Protein AF-A0A4Y2WJ92-F1 (afdb_monomer)

Foldseek 3Di:
DPPDPPPDDPVLLQQLCVVLVHDDDPDDDPVNSVVRCCPRPCCVVPVVVSVVSSVVSVVVVVVVVVVVVVVVVVVVVVVVVVVVVVVVVVVVVVVVD

Structure (mmCIF, N/CA/C/O backbone):
data_AF-A0A4Y2WJ92-F1
#
_entry.id   AF-A0A4Y2WJ92-F1
#
loop_
_atom_site.group_PDB
_atom_site.id
_atom_site.type_symbol
_atom_site.label_atom_id
_atom_site.label_alt_id
_atom_site.label_comp_id
_atom_site.label_asym_id
_atom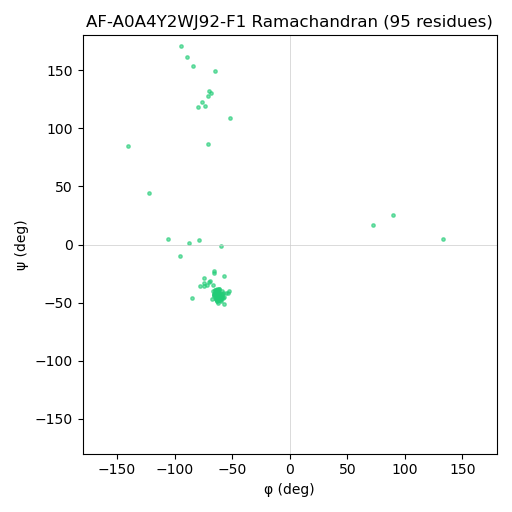_site.label_entity_id
_atom_site.label_seq_id
_atom_site.pdbx_PDB_ins_code
_atom_site.Cartn_x
_atom_site.Cartn_y
_atom_site.Cartn_z
_atom_site.occupancy
_atom_site.B_iso_or_equiv
_atom_site.auth_seq_id
_atom_site.auth_comp_id
_atom_site.auth_asym_id
_atom_site.auth_atom_id
_atom_site.pdbx_PDB_model_num
ATOM 1 N N . MET A 1 1 ? -15.773 -11.338 5.668 1.00 50.72 1 MET A N 1
ATOM 2 C CA . MET A 1 1 ? -14.796 -11.389 6.782 1.00 50.72 1 MET A CA 1
ATOM 3 C C . MET A 1 1 ? -13.385 -11.229 6.231 1.00 50.72 1 MET A C 1
ATOM 5 O O . MET A 1 1 ? -13.014 -11.944 5.312 1.00 50.72 1 MET A O 1
ATOM 9 N N . PHE A 1 2 ? -12.612 -10.298 6.793 1.00 54.31 2 PHE A N 1
ATOM 10 C CA . PHE A 1 2 ? -11.248 -9.867 6.415 1.00 54.31 2 PHE A CA 1
ATOM 11 C C . PHE A 1 2 ? -10.165 -10.968 6.442 1.00 54.31 2 PHE A C 1
ATOM 13 O O . PHE A 1 2 ? -8.997 -10.747 6.112 1.00 54.31 2 PHE A O 1
ATOM 20 N N . GLN A 1 3 ? -10.541 -12.186 6.826 1.00 52.72 3 GLN A N 1
ATOM 21 C CA . GLN A 1 3 ? -9.684 -13.356 6.784 1.00 52.72 3 GLN A CA 1
ATOM 22 C C . GLN A 1 3 ? -9.503 -13.827 5.332 1.00 52.72 3 GLN A C 1
ATOM 24 O O . GLN A 1 3 ? -10.439 -14.250 4.668 1.00 52.72 3 GLN A O 1
ATOM 29 N N . ALA A 1 4 ? -8.249 -13.826 4.879 1.00 45.78 4 ALA A N 1
ATOM 30 C CA . ALA A 1 4 ? -7.742 -14.656 3.781 1.00 45.78 4 ALA A CA 1
ATOM 31 C C . ALA A 1 4 ? -7.793 -14.143 2.329 1.00 45.78 4 ALA A C 1
ATOM 33 O O . ALA A 1 4 ? -7.633 -14.949 1.409 1.00 45.78 4 ALA A O 1
ATOM 34 N N . ALA A 1 5 ? -7.802 -12.832 2.070 1.00 49.69 5 ALA A N 1
ATOM 35 C CA . ALA A 1 5 ? -7.265 -12.368 0.784 1.00 49.69 5 ALA A CA 1
ATOM 36 C C . ALA A 1 5 ? -5.726 -12.529 0.781 1.00 49.69 5 ALA A C 1
ATOM 38 O O . ALA A 1 5 ? -4.951 -11.645 1.154 1.00 49.69 5 ALA A O 1
ATOM 39 N N . LYS A 1 6 ? -5.270 -13.731 0.402 1.00 56.31 6 LYS A N 1
ATOM 40 C CA . LYS A 1 6 ? -3.873 -14.041 0.062 1.00 56.31 6 LYS A CA 1
ATOM 41 C C . LYS A 1 6 ? -3.399 -13.023 -0.988 1.00 56.31 6 LYS A C 1
ATOM 43 O O . LYS A 1 6 ? -3.832 -13.082 -2.134 1.00 56.31 6 LYS A O 1
ATOM 48 N N . GLY A 1 7 ? -2.518 -12.090 -0.610 1.00 67.44 7 GLY A N 1
ATOM 49 C CA . GLY A 1 7 ? -1.895 -11.149 -1.558 1.00 67.44 7 GLY A CA 1
ATOM 50 C C . GLY A 1 7 ? -1.864 -9.668 -1.165 1.00 67.44 7 GLY A C 1
ATOM 51 O O . GLY A 1 7 ? -1.408 -8.853 -1.978 1.00 67.44 7 GLY A O 1
ATOM 52 N N . PHE A 1 8 ? -2.314 -9.302 0.039 1.00 76.19 8 PHE A N 1
ATOM 53 C CA . PHE A 1 8 ? -2.043 -7.969 0.584 1.00 76.19 8 PHE A CA 1
ATOM 54 C C . PHE A 1 8 ? -0.568 -7.836 0.957 1.00 76.19 8 PHE A C 1
ATOM 56 O O . PHE A 1 8 ? -0.023 -8.684 1.670 1.00 76.19 8 PHE A O 1
ATOM 63 N N . ILE A 1 9 ? 0.075 -6.785 0.451 1.00 84.44 9 ILE A N 1
ATOM 64 C CA . ILE A 1 9 ? 1.439 -6.416 0.851 1.00 84.44 9 ILE A CA 1
ATOM 65 C C . ILE A 1 9 ? 1.382 -5.374 1.963 1.00 84.44 9 ILE A C 1
ATOM 67 O O . ILE A 1 9 ? 0.319 -4.839 2.277 1.00 84.44 9 ILE A O 1
ATOM 71 N N . LYS A 1 10 ? 2.538 -5.084 2.559 1.00 86.38 10 LYS A N 1
ATOM 72 C CA . LYS A 1 10 ? 2.659 -4.101 3.634 1.00 86.38 10 LYS A CA 1
ATOM 73 C C . LYS A 1 10 ? 2.069 -2.747 3.234 1.00 86.38 10 LYS A C 1
ATOM 75 O O . LYS A 1 10 ? 1.373 -2.148 4.035 1.00 86.38 10 LYS A O 1
ATOM 80 N N . GLU A 1 11 ? 2.313 -2.309 2.007 1.00 84.88 11 GLU A N 1
ATOM 81 C CA . GLU A 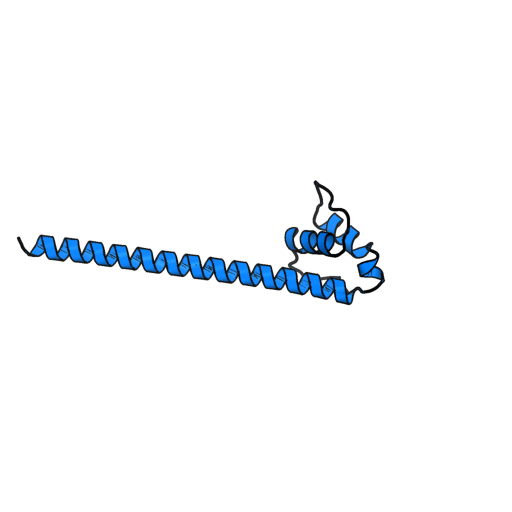1 11 ? 1.849 -1.033 1.463 1.00 84.88 11 GLU A CA 1
ATOM 82 C C . GLU A 1 11 ? 0.322 -0.968 1.342 1.00 84.88 11 GLU A C 1
ATOM 84 O O . GLU A 1 11 ? -0.255 0.064 1.661 1.00 84.88 11 GLU A O 1
ATOM 89 N N . ASP A 1 12 ? -0.333 -2.067 0.940 1.00 87.06 12 ASP A N 1
ATOM 90 C CA . ASP A 1 12 ? -1.800 -2.109 0.846 1.00 87.06 12 ASP A CA 1
ATOM 91 C C . ASP A 1 12 ? -2.427 -1.934 2.243 1.00 87.06 12 ASP A C 1
ATOM 93 O O . ASP A 1 12 ? -3.417 -1.232 2.403 1.00 87.06 12 ASP A O 1
ATOM 97 N N . LEU A 1 13 ? -1.832 -2.563 3.264 1.00 88.31 13 LEU A N 1
ATOM 98 C CA . LEU A 1 13 ? -2.297 -2.463 4.651 1.00 88.31 13 LEU A CA 1
ATOM 99 C C . LEU A 1 13 ? -1.957 -1.111 5.279 1.00 88.31 13 LEU A C 1
ATOM 101 O O . LEU A 1 13 ? -2.739 -0.605 6.071 1.00 88.31 13 LEU A O 1
ATOM 105 N N . LEU A 1 14 ? -0.802 -0.536 4.939 1.00 88.69 14 LEU A N 1
ATOM 106 C CA . LEU A 1 14 ? -0.390 0.779 5.425 1.00 88.69 14 LEU A CA 1
ATOM 107 C C . LEU A 1 14 ? -1.386 1.852 4.982 1.00 88.69 14 LEU A C 1
ATOM 109 O O . LEU A 1 14 ? -1.831 2.636 5.808 1.00 88.69 14 LEU A O 1
ATOM 113 N N . PHE A 1 15 ? -1.770 1.810 3.705 1.00 88.00 15 PHE A N 1
ATOM 114 C CA . PHE A 1 15 ? -2.768 2.706 3.134 1.00 88.00 15 PHE A CA 1
ATOM 115 C C . PHE A 1 15 ? -4.112 2.597 3.861 1.00 88.00 15 PHE A C 1
ATOM 117 O O . PHE A 1 15 ? -4.723 3.602 4.182 1.00 88.00 15 PHE A O 1
ATOM 124 N N . VAL A 1 16 ? -4.552 1.379 4.182 1.00 88.44 16 VAL A N 1
ATOM 125 C CA . VAL A 1 16 ? -5.822 1.179 4.896 1.00 88.44 16 VAL A CA 1
ATOM 126 C C . VAL A 1 16 ? -5.767 1.743 6.308 1.00 88.44 16 VAL A C 1
ATOM 128 O O . VAL A 1 16 ? -6.728 2.371 6.719 1.00 88.44 16 VAL A O 1
ATOM 131 N N . VAL A 1 17 ? -4.664 1.534 7.037 1.00 89.94 17 VAL A N 1
ATOM 132 C CA . VAL A 1 17 ? -4.494 2.094 8.390 1.00 89.94 17 VAL A CA 1
ATOM 133 C C . VAL A 1 17 ? -4.489 3.626 8.353 1.00 89.94 17 VAL A C 1
ATOM 135 O O . VAL A 1 17 ? -5.070 4.251 9.230 1.00 89.94 17 VAL A O 1
ATOM 138 N N . GLU A 1 18 ? -3.881 4.221 7.327 1.00 89.56 18 GLU A N 1
ATOM 139 C CA . GLU A 1 18 ? -3.906 5.670 7.111 1.00 89.56 18 GLU A CA 1
ATOM 140 C C . GLU A 1 18 ? -5.322 6.182 6.797 1.00 89.56 18 GLU A C 1
ATOM 142 O O . GLU A 1 18 ? -5.755 7.160 7.400 1.00 89.56 18 GLU A O 1
ATOM 147 N N . GLU A 1 19 ? -6.074 5.495 5.930 1.00 89.19 19 GLU A N 1
ATOM 148 C CA . GLU A 1 19 ? -7.431 5.918 5.545 1.00 89.19 19 GLU A CA 1
ATOM 149 C C . GLU A 1 19 ? -8.474 5.769 6.653 1.00 89.19 19 GLU A C 1
ATOM 151 O O . GLU A 1 19 ? -9.395 6.576 6.744 1.00 89.19 19 GLU A O 1
ATOM 156 N N . ILE A 1 20 ? -8.335 4.770 7.527 1.00 88.94 20 ILE A N 1
ATOM 157 C CA . ILE A 1 20 ? -9.187 4.654 8.723 1.00 88.94 20 ILE A CA 1
ATOM 158 C C . ILE A 1 20 ? -8.739 5.604 9.851 1.00 88.94 20 ILE A C 1
ATOM 160 O O . ILE A 1 20 ? -9.292 5.557 10.943 1.00 88.94 20 ILE A O 1
ATOM 164 N N . GLY A 1 21 ? -7.728 6.452 9.619 1.00 86.12 21 GLY A N 1
ATOM 165 C CA . GLY A 1 21 ? -7.250 7.440 10.591 1.00 86.12 21 GLY A CA 1
ATOM 166 C C . GLY A 1 21 ? -6.485 6.849 11.780 1.00 86.12 21 GLY A C 1
ATOM 167 O O . GLY A 1 21 ? -6.302 7.522 12.795 1.00 86.12 21 GLY A O 1
ATOM 168 N N . GLU A 1 22 ? -6.027 5.603 11.674 1.00 88.00 22 GLU A N 1
ATOM 169 C CA . GLU A 1 22 ? -5.313 4.904 12.739 1.00 88.00 22 GLU A CA 1
ATOM 170 C C . GLU A 1 22 ? -3.814 5.234 12.742 1.00 88.00 22 GLU A C 1
ATOM 172 O O . GLU A 1 22 ? -3.190 5.568 11.730 1.00 88.00 22 GLU A O 1
ATOM 177 N N . THR A 1 23 ? -3.186 5.126 13.915 1.00 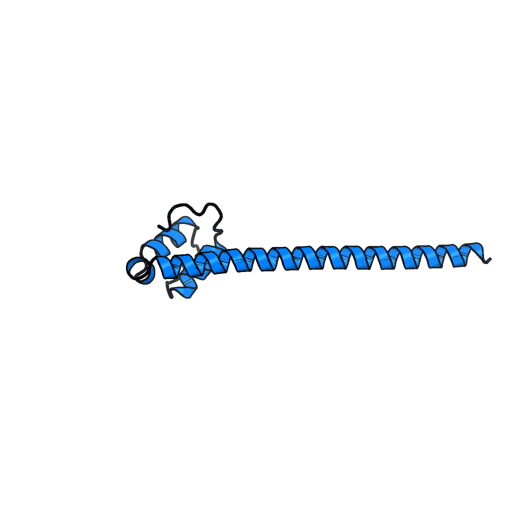84.25 23 THR A N 1
ATOM 178 C CA . THR A 1 23 ? -1.789 5.563 14.064 1.00 84.25 23 THR A CA 1
ATOM 179 C C . THR A 1 23 ? -0.826 4.550 13.447 1.00 84.25 23 THR A C 1
ATOM 181 O O . THR A 1 23 ? -0.772 3.390 13.860 1.00 84.25 23 THR A O 1
ATOM 184 N N . LEU A 1 24 ? 0.004 4.995 12.500 1.00 79.88 24 LEU A N 1
ATOM 185 C CA . LEU A 1 24 ? 1.000 4.150 11.843 1.00 79.88 24 LEU A CA 1
ATOM 186 C C . LEU A 1 24 ? 2.264 3.957 12.700 1.00 79.88 24 LEU A C 1
ATOM 188 O O . LEU A 1 24 ? 3.014 4.909 12.931 1.00 79.88 24 LEU A O 1
ATOM 192 N N . PRO A 1 25 ? 2.603 2.720 13.111 1.00 75.00 25 PRO A N 1
ATOM 193 C CA . PRO A 1 25 ? 3.868 2.465 13.784 1.00 75.00 25 PRO A CA 1
ATOM 194 C C . PRO A 1 25 ? 5.040 2.605 12.803 1.00 75.00 25 PRO A C 1
ATOM 196 O O . PRO A 1 25 ? 5.070 1.963 11.751 1.00 75.00 25 PRO A O 1
ATOM 199 N N . THR A 1 26 ? 6.087 3.333 13.193 1.00 73.50 26 THR A N 1
ATOM 200 C CA . THR A 1 26 ? 7.291 3.583 12.371 1.00 73.50 26 THR A CA 1
ATOM 201 C C . THR A 1 26 ? 7.993 2.291 11.917 1.00 73.50 26 THR A C 1
ATOM 203 O O . THR A 1 26 ? 8.637 2.249 10.871 1.00 73.50 26 THR A O 1
ATOM 206 N N . LYS A 1 27 ? 7.847 1.201 12.686 1.00 76.94 27 LYS A N 1
ATOM 207 C CA . LYS A 1 27 ? 8.350 -0.150 12.375 1.00 76.94 27 LYS A CA 1
ATOM 208 C C . LYS A 1 27 ? 7.226 -1.192 12.341 1.00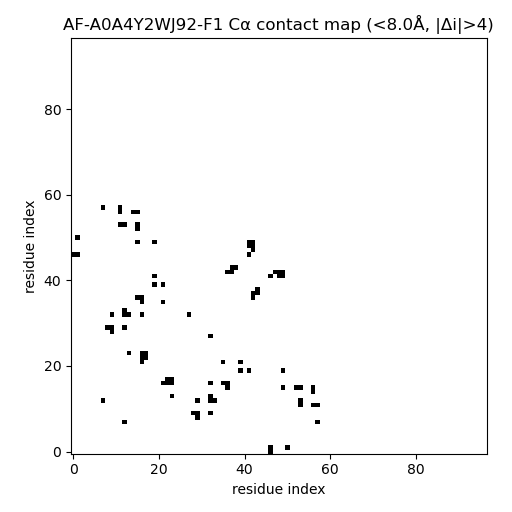 76.94 27 LYS A C 1
ATOM 210 O O . LYS A 1 27 ? 7.351 -2.278 12.906 1.00 76.94 27 LYS A O 1
ATOM 215 N N . ALA A 1 28 ? 6.104 -0.869 11.701 1.00 79.62 28 ALA A N 1
ATOM 216 C CA . ALA A 1 28 ? 4.994 -1.808 11.592 1.00 79.62 28 ALA A CA 1
ATOM 217 C C . ALA A 1 28 ? 5.334 -3.004 10.686 1.00 79.62 28 ALA A C 1
ATOM 219 O O . ALA A 1 28 ? 5.812 -2.851 9.554 1.00 79.62 28 ALA A O 1
ATOM 220 N N . THR A 1 29 ? 5.070 -4.210 11.188 1.00 86.69 29 THR A N 1
ATOM 221 C CA . THR A 1 29 ? 5.062 -5.449 10.402 1.00 86.69 29 THR A CA 1
ATOM 222 C C . THR A 1 29 ? 3.668 -5.683 9.824 1.00 86.69 29 THR A C 1
ATOM 224 O O . THR A 1 29 ? 2.685 -5.149 10.332 1.00 86.69 29 THR A O 1
ATOM 227 N N . ILE A 1 30 ? 3.561 -6.522 8.789 1.00 86.19 30 ILE A N 1
ATOM 228 C CA . ILE A 1 30 ? 2.266 -6.907 8.195 1.00 86.19 30 ILE A CA 1
ATOM 229 C C . ILE A 1 30 ? 1.295 -7.435 9.261 1.00 86.19 30 ILE A C 1
ATOM 231 O O . ILE A 1 30 ? 0.115 -7.109 9.217 1.00 86.19 30 ILE A O 1
ATOM 235 N N . SER A 1 31 ? 1.788 -8.219 10.227 1.00 85.06 31 SER A N 1
ATOM 236 C CA . SER A 1 31 ? 0.959 -8.733 11.324 1.00 85.06 31 SER A CA 1
ATOM 237 C C . SER A 1 31 ? 0.401 -7.60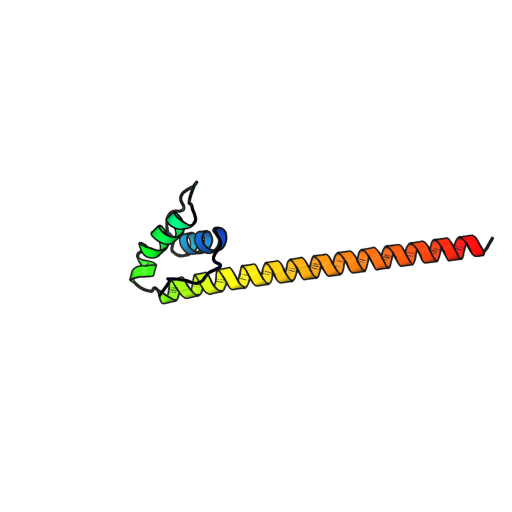3 12.186 1.00 85.06 31 SER A C 1
ATOM 239 O O . SER A 1 31 ? -0.800 -7.548 12.400 1.00 85.06 31 SER A O 1
ATOM 241 N N . LYS A 1 32 ? 1.252 -6.654 12.600 1.00 87.75 32 LYS A N 1
ATOM 242 C CA . LYS A 1 32 ? 0.824 -5.504 13.408 1.00 87.75 32 LYS A CA 1
ATOM 243 C C . LYS A 1 32 ? -0.186 -4.622 12.682 1.00 87.75 32 LYS A C 1
ATOM 245 O O . LYS A 1 32 ? -1.143 -4.188 13.301 1.00 87.75 32 LYS A O 1
ATOM 250 N N . LEU A 1 33 ? 0.003 -4.383 11.384 1.00 88.06 33 LEU A N 1
ATOM 251 C CA . LEU A 1 33 ? -0.958 -3.611 10.590 1.00 88.06 33 LEU A CA 1
ATOM 252 C C . LEU A 1 33 ? -2.316 -4.315 10.516 1.00 88.06 33 LEU A C 1
ATOM 254 O O . LEU A 1 33 ? -3.341 -3.670 10.685 1.00 88.06 33 LEU A O 1
ATOM 258 N N . LYS A 1 34 ? -2.335 -5.642 10.327 1.00 86.75 34 LYS A N 1
ATOM 259 C CA . LYS A 1 34 ? -3.585 -6.414 10.377 1.00 86.75 34 LYS A CA 1
ATOM 260 C C . LYS A 1 34 ? -4.252 -6.314 11.740 1.00 86.75 34 LYS A C 1
ATOM 262 O O . LYS A 1 34 ? -5.456 -6.115 11.787 1.00 86.75 34 LYS A O 1
ATOM 267 N N . ASP A 1 35 ? -3.481 -6.427 12.817 1.00 88.19 35 ASP A N 1
ATOM 268 C CA . ASP A 1 35 ? -4.021 -6.319 14.170 1.00 88.19 35 ASP A CA 1
ATOM 269 C C . ASP A 1 35 ? -4.610 -4.932 14.439 1.00 88.19 35 ASP A C 1
ATOM 271 O O . ASP A 1 35 ? -5.660 -4.851 15.061 1.00 88.19 35 ASP A O 1
ATOM 275 N N . ILE A 1 36 ? -3.971 -3.857 13.959 1.00 89.12 36 ILE A N 1
ATOM 276 C CA . ILE A 1 36 ? -4.498 -2.487 14.073 1.00 89.12 36 ILE A CA 1
ATOM 277 C C . ILE A 1 36 ? -5.825 -2.375 13.326 1.00 89.12 36 ILE A C 1
ATOM 279 O O . ILE A 1 36 ? -6.813 -1.970 13.922 1.00 89.12 36 ILE A O 1
ATOM 283 N N . ILE A 1 37 ? -5.879 -2.812 12.064 1.00 88.38 37 ILE A N 1
ATOM 284 C CA . ILE A 1 37 ? -7.116 -2.753 11.275 1.00 88.38 37 ILE A CA 1
ATOM 285 C C . ILE A 1 37 ? -8.225 -3.556 11.961 1.00 88.38 37 ILE A C 1
ATOM 287 O O . ILE A 1 37 ? -9.319 -3.044 12.142 1.00 88.38 37 ILE A O 1
ATOM 291 N N . LEU A 1 38 ? -7.941 -4.781 12.410 1.00 87.38 38 LEU A N 1
ATOM 292 C CA . LEU A 1 38 ? -8.930 -5.637 13.074 1.00 87.38 38 LEU A CA 1
ATOM 293 C C . LEU A 1 38 ? -9.414 -5.086 14.424 1.00 87.38 38 LEU A C 1
ATOM 295 O O . LEU A 1 38 ? -10.496 -5.463 14.867 1.00 87.38 38 LEU A O 1
ATOM 299 N N . LYS A 1 39 ? -8.612 -4.247 15.089 1.00 88.62 39 LYS A N 1
ATOM 300 C CA . LYS A 1 39 ? -8.953 -3.596 16.363 1.00 88.62 39 LYS A CA 1
ATOM 301 C C . LYS A 1 39 ? -9.523 -2.189 16.193 1.00 88.62 39 LYS A C 1
ATOM 303 O O . LYS A 1 39 ? -9.978 -1.626 17.185 1.00 88.62 39 LYS A O 1
ATOM 308 N N . SER A 1 40 ? -9.471 -1.632 14.986 1.00 88.81 40 SER A N 1
ATOM 309 C CA . SER A 1 40 ? -9.982 -0.294 14.703 1.00 88.81 40 SER A CA 1
ATOM 310 C C . SER A 1 40 ? -11.491 -0.234 14.898 1.00 88.81 40 SER A C 1
ATOM 312 O O . SER A 1 40 ? -12.213 -1.218 14.688 1.00 88.81 40 SER A O 1
ATOM 314 N N . LYS A 1 41 ? -11.963 0.947 15.287 1.00 88.94 41 LYS A N 1
ATOM 315 C CA . LYS A 1 41 ? -13.388 1.211 15.455 1.00 88.94 41 LYS A CA 1
ATOM 316 C C . LYS A 1 41 ? -14.125 1.045 14.124 1.00 88.94 41 LYS A C 1
ATOM 318 O O . LYS A 1 41 ? -15.113 0.323 14.080 1.00 88.94 41 LYS A O 1
ATOM 323 N N . GLU A 1 42 ? -13.578 1.588 13.042 1.00 89.06 42 GLU A N 1
ATOM 324 C CA . GLU A 1 42 ? -14.107 1.481 11.681 1.00 89.06 42 GLU A CA 1
ATOM 325 C C . GLU A 1 42 ? -14.303 0.030 11.246 1.00 89.06 42 GLU A C 1
ATOM 327 O O . GLU A 1 42 ? -15.333 -0.294 10.674 1.00 89.06 42 GLU A O 1
ATOM 332 N N . TYR A 1 43 ? -13.367 -0.875 11.545 1.00 88.75 43 TYR A N 1
ATOM 333 C CA . TYR A 1 43 ? -13.550 -2.288 11.207 1.00 88.75 43 TYR A CA 1
ATOM 334 C C . TYR A 1 43 ? -14.640 -2.965 12.048 1.00 88.75 43 TYR A C 1
ATOM 336 O O . TYR A 1 43 ? -15.301 -3.890 11.574 1.00 88.75 43 TYR A O 1
ATOM 344 N N . SER A 1 44 ? -14.817 -2.528 13.297 1.00 88.56 44 SER A N 1
ATOM 345 C CA . SER A 1 44 ? -15.877 -3.030 14.172 1.00 88.56 44 SER A CA 1
ATOM 346 C C . SER A 1 44 ? -17.256 -2.485 13.798 1.00 88.56 44 SER A C 1
ATOM 348 O O . SER A 1 44 ? -18.245 -3.183 14.009 1.00 88.56 44 SER A O 1
ATOM 350 N N . GLU A 1 45 ? -17.329 -1.251 13.300 1.00 90.81 45 GLU A N 1
ATOM 351 C CA . GLU A 1 45 ? -18.573 -0.585 12.906 1.00 90.81 45 GLU A CA 1
ATOM 352 C C . GLU A 1 45 ? -18.983 -0.946 11.476 1.00 90.81 45 GLU A C 1
ATOM 354 O O . GLU A 1 45 ? -20.136 -1.305 11.243 1.00 90.81 45 GLU A O 1
ATOM 359 N N . ASP A 1 46 ? -18.038 -0.905 10.536 1.00 89.38 46 ASP A N 1
ATOM 360 C CA . ASP A 1 46 ? -18.253 -1.205 9.124 1.00 89.38 46 ASP A CA 1
ATOM 361 C C . ASP A 1 46 ? -17.070 -1.995 8.515 1.00 89.38 46 ASP A C 1
ATOM 363 O O . ASP A 1 46 ? -16.157 -1.448 7.878 1.00 89.38 46 ASP A O 1
ATOM 367 N N . PRO A 1 47 ? -17.074 -3.331 8.662 1.00 87.38 47 PRO A N 1
ATOM 368 C CA . PRO A 1 47 ? -16.044 -4.178 8.071 1.00 87.38 47 PRO A CA 1
ATOM 369 C C . PRO A 1 47 ? -16.073 -4.183 6.533 1.00 87.38 47 PRO A C 1
ATOM 371 O O . PRO A 1 47 ? -15.049 -4.493 5.909 1.00 87.38 47 PRO A O 1
ATOM 374 N N . ASP A 1 48 ? -17.210 -3.857 5.910 1.00 87.88 48 ASP A N 1
ATOM 375 C CA . ASP A 1 48 ? -17.359 -3.835 4.453 1.00 87.88 48 ASP A CA 1
ATOM 376 C C . ASP A 1 48 ? -16.726 -2.574 3.854 1.00 87.88 48 ASP A C 1
ATOM 378 O O . ASP A 1 48 ? -16.060 -2.653 2.814 1.00 87.88 48 ASP A O 1
ATOM 382 N N . PHE A 1 49 ? -16.811 -1.438 4.551 1.00 87.56 49 PHE A N 1
ATOM 383 C CA . PHE A 1 49 ? -16.069 -0.227 4.210 1.00 87.56 49 PHE A CA 1
ATOM 384 C C . PHE A 1 49 ? -14.561 -0.490 4.173 1.00 87.56 49 PHE A C 1
ATOM 386 O O . PHE A 1 49 ? -13.911 -0.250 3.149 1.00 87.56 49 PHE A O 1
ATOM 393 N N . VAL A 1 50 ? -14.002 -1.096 5.224 1.00 87.12 50 VAL A N 1
ATOM 394 C CA . VAL A 1 50 ? -12.571 -1.440 5.276 1.00 87.12 50 VAL A CA 1
ATOM 395 C C . VAL A 1 50 ? -12.188 -2.426 4.161 1.00 87.12 50 VAL A C 1
ATOM 397 O O . VAL A 1 50 ? -11.127 -2.303 3.536 1.00 87.12 50 VAL A O 1
ATOM 400 N N . ALA A 1 51 ? -13.059 -3.393 3.853 1.00 86.94 51 ALA A N 1
ATOM 401 C CA . ALA A 1 51 ? -12.849 -4.305 2.731 1.00 86.94 51 ALA A CA 1
ATOM 402 C C . ALA A 1 51 ? -12.830 -3.569 1.378 1.00 86.94 51 ALA A C 1
ATOM 404 O O . ALA A 1 51 ? -12.001 -3.887 0.519 1.00 86.94 51 ALA A O 1
ATOM 405 N N . SER A 1 52 ? -13.687 -2.562 1.189 1.00 88.50 52 SER A N 1
ATOM 406 C CA . SER A 1 52 ? -13.742 -1.756 -0.035 1.00 88.50 52 SER A CA 1
ATOM 407 C C . SER A 1 52 ? -12.457 -0.945 -0.265 1.00 88.50 52 SER A C 1
ATOM 409 O O . SER A 1 52 ? -11.929 -0.928 -1.386 1.00 88.50 52 SER A O 1
ATOM 411 N N . ILE A 1 53 ? -11.880 -0.369 0.799 1.00 88.62 53 ILE A N 1
ATOM 412 C CA . ILE A 1 53 ? -10.597 0.351 0.749 1.00 88.62 53 ILE A CA 1
ATOM 413 C C . ILE A 1 53 ? -9.483 -0.610 0.327 1.00 88.62 53 ILE A C 1
ATOM 415 O O . ILE A 1 53 ? -8.725 -0.325 -0.603 1.00 88.62 53 ILE A O 1
ATOM 419 N N . LEU A 1 54 ? -9.417 -1.795 0.944 1.00 86.25 54 LEU A N 1
ATOM 420 C CA . LEU A 1 54 ? -8.430 -2.821 0.595 1.00 86.25 54 LEU A CA 1
ATOM 421 C C . LEU A 1 54 ? -8.513 -3.258 -0.869 1.00 86.25 54 LEU A C 1
ATOM 423 O O . LEU A 1 54 ? -7.487 -3.407 -1.542 1.00 86.25 54 LEU A O 1
ATOM 427 N N . ILE A 1 55 ? -9.728 -3.495 -1.367 1.00 87.25 55 ILE A N 1
ATOM 428 C CA . ILE A 1 55 ? -9.959 -3.889 -2.760 1.00 87.25 55 ILE A CA 1
ATOM 429 C C . ILE A 1 55 ? -9.448 -2.793 -3.698 1.00 87.25 55 ILE A C 1
ATOM 431 O O . ILE A 1 55 ? -8.739 -3.095 -4.667 1.00 87.25 55 ILE A O 1
ATOM 435 N N . THR A 1 56 ? -9.746 -1.534 -3.378 1.00 87.12 56 THR A N 1
ATOM 436 C CA . THR A 1 56 ? -9.321 -0.361 -4.150 1.00 87.12 56 THR A CA 1
ATOM 437 C C . THR A 1 56 ? -7.800 -0.219 -4.157 1.00 87.12 56 THR A C 1
ATOM 439 O O . THR A 1 56 ? -7.200 -0.160 -5.232 1.00 87.12 56 THR A O 1
ATOM 442 N N . ALA A 1 57 ? -7.148 -0.312 -2.995 1.00 86.25 57 ALA A N 1
ATOM 443 C CA . ALA A 1 57 ? -5.690 -0.252 -2.873 1.00 86.25 57 ALA A CA 1
ATOM 444 C C . ALA A 1 57 ? -4.992 -1.330 -3.729 1.00 86.25 57 ALA A C 1
ATOM 446 O O . ALA A 1 57 ? -4.063 -1.056 -4.502 1.00 86.25 57 ALA A O 1
ATOM 447 N N . VAL A 1 58 ? -5.493 -2.571 -3.678 1.00 85.25 58 VAL A N 1
ATOM 448 C CA . VAL A 1 58 ? -4.963 -3.671 -4.498 1.00 85.25 58 VAL A CA 1
ATOM 449 C C . VAL A 1 58 ? -5.188 -3.426 -5.990 1.00 85.25 58 VAL A C 1
ATOM 451 O O . VAL A 1 58 ? -4.299 -3.732 -6.802 1.00 85.25 58 VAL A O 1
ATOM 454 N N . ALA A 1 59 ? -6.358 -2.912 -6.372 1.00 86.06 59 ALA A N 1
ATOM 455 C CA . ALA A 1 59 ? -6.687 -2.598 -7.756 1.00 86.06 59 ALA A CA 1
ATOM 456 C C . ALA A 1 59 ? -5.767 -1.501 -8.312 1.00 86.06 59 ALA A C 1
ATOM 458 O O . ALA A 1 59 ? -5.185 -1.680 -9.391 1.00 86.06 59 ALA A O 1
ATOM 459 N N . ASP A 1 60 ? -5.539 -0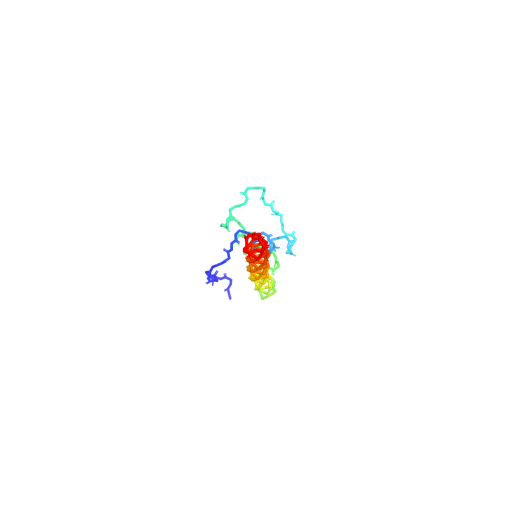.433 -7.553 1.00 85.62 60 ASP A N 1
ATOM 460 C CA . ASP A 1 60 ? -4.681 0.682 -7.947 1.00 85.62 60 ASP A CA 1
ATOM 461 C C . ASP A 1 60 ? -3.220 0.274 -8.081 1.00 85.62 60 ASP A C 1
ATOM 463 O O . ASP A 1 60 ? -2.575 0.573 -9.095 1.00 85.62 60 ASP A O 1
ATOM 467 N N . ARG A 1 61 ? -2.704 -0.534 -7.151 1.00 85.56 61 ARG A N 1
ATOM 468 C CA . ARG A 1 61 ? -1.368 -1.128 -7.281 1.00 85.56 61 ARG A CA 1
ATOM 469 C C . ARG A 1 61 ? -1.241 -1.957 -8.561 1.00 85.56 61 ARG A C 1
ATOM 471 O O . ARG A 1 61 ? -0.258 -1.828 -9.302 1.00 85.56 61 ARG A O 1
ATOM 478 N N . LYS A 1 62 ? -2.229 -2.811 -8.862 1.00 84.06 62 LYS A N 1
ATOM 479 C CA . LYS A 1 62 ? -2.241 -3.619 -10.097 1.00 84.06 62 LYS A CA 1
ATOM 480 C C . LYS A 1 62 ? -2.294 -2.729 -11.342 1.00 84.06 62 LYS A C 1
ATOM 482 O O . LYS A 1 62 ? -1.590 -3.012 -12.318 1.00 84.06 62 LYS A O 1
ATOM 487 N N . LYS A 1 63 ? -3.076 -1.648 -11.312 1.00 85.50 63 LYS A N 1
ATOM 488 C CA . LYS A 1 63 ? -3.193 -0.664 -12.397 1.00 85.50 63 LYS A CA 1
ATOM 489 C C . LYS A 1 63 ? -1.870 0.069 -12.629 1.00 85.50 63 LYS A C 1
ATOM 491 O O . LYS A 1 63 ? -1.391 0.101 -13.766 1.00 85.50 63 LYS A O 1
ATOM 496 N N . LYS A 1 64 ? -1.219 0.550 -11.566 1.00 83.44 64 LYS A N 1
ATOM 497 C CA . LYS A 1 64 ? 0.097 1.209 -11.620 1.00 83.44 64 LYS A CA 1
ATOM 498 C C . LYS A 1 64 ? 1.165 0.276 -12.195 1.00 83.44 64 LYS A C 1
ATOM 500 O O . LYS A 1 64 ? 1.855 0.646 -13.144 1.00 83.44 64 LYS A O 1
ATOM 505 N N . LYS A 1 65 ? 1.215 -0.980 -11.735 1.00 82.25 65 LYS A N 1
ATOM 506 C CA . LYS A 1 65 ? 2.152 -1.999 -12.247 1.00 82.25 65 LYS A CA 1
ATOM 507 C C . LYS A 1 65 ? 1.922 -2.324 -13.729 1.00 82.25 65 LYS A C 1
ATOM 509 O O . LYS A 1 65 ? 2.882 -2.489 -14.486 1.00 82.25 65 LYS A O 1
ATOM 514 N N . LYS A 1 66 ? 0.661 -2.401 -14.179 1.00 82.75 66 LYS A N 1
ATOM 515 C CA . LYS A 1 66 ? 0.324 -2.579 -15.605 1.00 82.75 66 LYS A CA 1
ATOM 516 C C . LYS A 1 66 ? 0.773 -1.380 -16.444 1.00 82.75 66 LYS A C 1
ATOM 518 O O . LYS A 1 66 ? 1.380 -1.583 -17.499 1.00 82.75 66 LYS A O 1
ATOM 523 N N . LYS A 1 67 ? 0.518 -0.154 -15.974 1.00 85.75 67 LYS A N 1
ATOM 524 C CA . LYS A 1 67 ? 0.922 1.083 -16.660 1.00 85.75 67 LYS A CA 1
ATOM 525 C C . LYS A 1 67 ? 2.441 1.160 -16.816 1.00 85.75 67 LYS A C 1
ATOM 527 O O . LYS A 1 67 ? 2.930 1.326 -17.930 1.00 85.75 67 LYS A O 1
ATOM 532 N N . GLU A 1 68 ? 3.185 0.899 -15.744 1.00 86.12 68 GLU A N 1
ATOM 533 C CA . GLU A 1 68 ? 4.650 0.915 -15.760 1.00 86.12 68 GLU A CA 1
ATOM 534 C C . GLU A 1 68 ? 5.235 -0.141 -16.718 1.00 86.12 68 GLU A C 1
ATOM 536 O O . GLU A 1 68 ? 6.163 0.130 -17.485 1.00 86.12 68 GLU A O 1
ATOM 541 N N . LYS A 1 69 ? 4.657 -1.351 -16.744 1.00 85.75 69 LYS A N 1
ATOM 542 C CA . LYS A 1 69 ? 5.073 -2.414 -17.673 1.00 85.75 69 LYS A CA 1
ATOM 543 C C . LYS A 1 69 ? 4.802 -2.032 -19.133 1.00 85.75 69 LYS A C 1
ATOM 545 O O . LYS A 1 69 ? 5.631 -2.319 -20.000 1.00 85.75 69 LYS A O 1
ATOM 550 N N . SER A 1 70 ? 3.667 -1.385 -19.403 1.00 83.75 70 SER A N 1
ATOM 551 C CA . SER A 1 70 ? 3.316 -0.874 -20.733 1.00 83.75 70 SER A CA 1
ATOM 552 C C . SER A 1 70 ? 4.288 0.217 -21.191 1.00 83.75 70 SER A C 1
ATOM 554 O O . SER A 1 70 ? 4.845 0.129 -22.287 1.00 83.75 70 SER A O 1
ATOM 556 N N . GLU A 1 71 ? 4.593 1.189 -20.330 1.00 87.75 71 GLU A N 1
ATOM 557 C CA . GLU A 1 71 ? 5.559 2.250 -20.632 1.00 87.75 71 GLU A CA 1
ATOM 558 C C . GLU A 1 71 ? 6.969 1.702 -20.868 1.00 87.75 71 GLU A C 1
ATOM 560 O O . GLU A 1 71 ? 7.611 2.063 -21.857 1.00 87.75 71 GLU A O 1
ATOM 565 N N . LYS A 1 72 ? 7.439 0.766 -20.033 1.00 87.25 72 LYS A N 1
ATOM 566 C CA . LYS A 1 72 ? 8.729 0.085 -20.241 1.00 87.25 72 LYS A CA 1
ATOM 567 C C . LYS A 1 72 ? 8.779 -0.628 -21.594 1.00 87.25 72 LYS A C 1
ATOM 569 O O . LYS A 1 72 ? 9.791 -0.534 -22.290 1.00 87.25 72 LYS A O 1
ATOM 574 N N . ARG A 1 73 ? 7.699 -1.305 -22.004 1.00 86.19 73 ARG A N 1
ATOM 575 C CA . ARG A 1 73 ? 7.607 -1.938 -23.333 1.00 86.19 73 ARG A CA 1
ATOM 576 C C . ARG A 1 73 ? 7.658 -0.905 -24.457 1.00 86.19 73 ARG A C 1
ATOM 578 O O . ARG A 1 73 ? 8.456 -1.073 -25.375 1.00 86.19 73 ARG A O 1
ATOM 585 N N . ARG A 1 74 ? 6.890 0.184 -24.361 1.00 86.75 74 ARG A N 1
ATOM 586 C CA . ARG A 1 74 ? 6.900 1.272 -25.357 1.00 86.75 74 ARG A CA 1
ATOM 587 C C . ARG A 1 74 ? 8.286 1.905 -25.503 1.00 86.75 74 ARG A C 1
ATOM 589 O O . ARG A 1 74 ? 8.752 2.074 -26.626 1.00 86.75 74 ARG A O 1
ATOM 596 N N . ARG A 1 75 ? 8.983 2.170 -24.391 1.00 88.50 75 ARG A N 1
ATOM 597 C CA . ARG A 1 75 ? 10.359 2.704 -24.398 1.00 88.50 75 ARG A CA 1
ATOM 598 C C . ARG A 1 75 ? 11.356 1.740 -25.047 1.00 88.50 75 ARG A C 1
ATOM 600 O O . ARG A 1 75 ? 12.211 2.180 -25.808 1.00 88.50 75 ARG A O 1
ATOM 607 N N . LYS A 1 76 ? 11.250 0.431 -24.785 1.00 88.88 76 LYS A N 1
ATOM 608 C CA . LYS A 1 76 ? 12.104 -0.581 -25.438 1.00 88.88 76 LYS A CA 1
ATOM 609 C C . LYS A 1 76 ? 11.859 -0.643 -26.947 1.00 88.88 76 LYS A C 1
ATOM 611 O O . LYS A 1 76 ? 12.816 -0.663 -27.714 1.00 88.88 76 LYS A O 1
ATOM 616 N N . VAL A 1 77 ? 10.593 -0.631 -27.370 1.00 90.06 77 VAL A N 1
ATOM 617 C CA . VAL A 1 77 ? 10.229 -0.638 -28.795 1.00 90.06 77 VAL A CA 1
ATOM 618 C C . VAL A 1 77 ? 10.718 0.632 -29.492 1.00 90.06 77 VAL A C 1
ATOM 620 O O . VAL A 1 77 ? 11.285 0.535 -30.578 1.00 90.06 77 VAL A O 1
ATOM 623 N N . SER A 1 78 ? 10.565 1.812 -28.879 1.00 85.88 78 SER A N 1
ATOM 624 C CA . SER A 1 78 ? 11.030 3.062 -29.49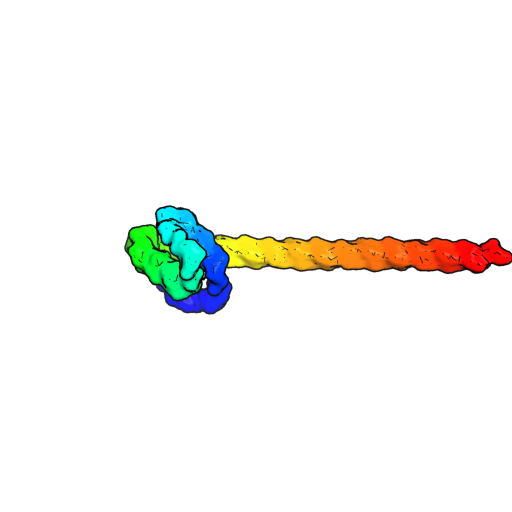6 1.00 85.88 78 SER A CA 1
ATOM 625 C C . SER A 1 78 ? 12.555 3.123 -29.612 1.00 85.88 78 SER A C 1
ATOM 627 O O . SER A 1 78 ? 13.057 3.520 -30.661 1.00 85.88 78 SER A O 1
ATOM 629 N N . LYS A 1 79 ? 13.295 2.659 -28.593 1.00 88.50 79 LYS A N 1
ATOM 630 C C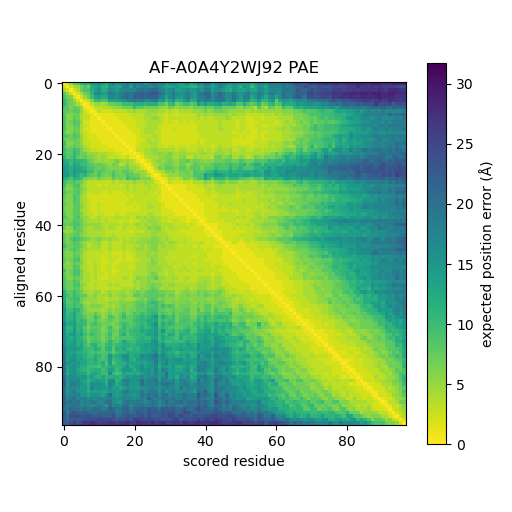A . LYS A 1 79 ? 14.761 2.537 -28.660 1.00 88.50 79 LYS A CA 1
ATOM 631 C C . LYS A 1 79 ? 15.196 1.599 -29.784 1.00 88.50 79 LYS A C 1
ATOM 633 O O . LYS A 1 79 ? 16.001 2.005 -30.613 1.00 88.50 79 LYS A O 1
ATOM 638 N N . LYS A 1 80 ? 14.602 0.403 -29.872 1.00 88.62 80 LYS A N 1
ATOM 639 C CA . LYS A 1 80 ? 14.937 -0.575 -30.920 1.00 88.62 80 LYS A CA 1
ATOM 640 C C . LYS A 1 80 ? 14.645 -0.042 -32.327 1.00 88.62 80 LYS A C 1
ATOM 642 O O . LYS A 1 80 ? 15.430 -0.258 -33.240 1.00 88.62 80 LYS A O 1
ATOM 647 N N . ARG A 1 81 ? 13.543 0.701 -32.505 1.00 86.31 81 ARG A N 1
ATOM 648 C CA . ARG A 1 81 ? 13.227 1.366 -33.782 1.00 86.31 81 ARG A CA 1
ATOM 649 C C . ARG A 1 81 ? 14.274 2.414 -34.161 1.00 86.31 81 ARG A C 1
ATOM 651 O O . ARG A 1 81 ? 14.728 2.403 -35.295 1.00 86.31 81 ARG A O 1
ATOM 658 N N . ARG A 1 82 ? 14.676 3.278 -33.221 1.00 84.81 82 ARG A N 1
ATOM 659 C CA . ARG A 1 82 ? 15.714 4.298 -33.460 1.00 84.81 82 ARG A CA 1
ATOM 660 C C . ARG A 1 82 ? 17.058 3.674 -33.827 1.00 84.81 82 ARG A C 1
ATOM 662 O O . ARG A 1 82 ? 17.702 4.134 -34.759 1.00 84.81 82 ARG A O 1
ATOM 669 N N . GLU A 1 83 ? 17.446 2.610 -33.134 1.00 86.19 83 GLU A N 1
ATOM 670 C CA . GLU A 1 83 ? 18.701 1.906 -33.401 1.00 86.19 83 GLU A CA 1
ATOM 671 C C . GLU A 1 83 ? 18.702 1.245 -34.788 1.00 86.19 83 GLU A C 1
ATOM 673 O O . GLU A 1 83 ? 19.665 1.391 -35.535 1.00 86.19 83 GLU A O 1
ATOM 678 N N . ASN A 1 84 ? 17.597 0.603 -35.183 1.00 86.25 84 ASN A N 1
ATOM 679 C CA . ASN A 1 84 ? 17.453 0.060 -36.536 1.00 86.25 84 ASN A CA 1
ATOM 680 C C . ASN A 1 84 ? 17.474 1.156 -37.613 1.00 86.25 84 ASN A C 1
ATOM 682 O O . ASN A 1 84 ? 18.084 0.959 -38.660 1.00 86.25 84 ASN A O 1
ATOM 686 N N . SER A 1 85 ? 16.827 2.303 -37.375 1.00 81.75 85 SER A N 1
ATOM 687 C CA . SER A 1 85 ? 16.882 3.443 -38.299 1.00 81.75 85 SER A CA 1
ATOM 688 C C . SER A 1 85 ? 18.299 3.991 -38.462 1.00 81.75 85 SER A C 1
ATOM 690 O O . SER A 1 85 ? 18.686 4.306 -39.582 1.00 81.75 85 SER A O 1
ATOM 692 N N . ASN A 1 86 ? 19.076 4.075 -37.380 1.00 82.81 86 ASN A N 1
ATOM 693 C CA . ASN A 1 86 ? 20.467 4.526 -37.444 1.00 82.81 86 ASN A CA 1
ATOM 694 C C . ASN A 1 86 ? 21.357 3.527 -38.191 1.00 82.81 86 ASN A C 1
ATOM 696 O O . ASN A 1 86 ? 22.055 3.935 -39.111 1.00 82.81 86 ASN A O 1
ATOM 700 N N . LYS A 1 87 ? 21.258 2.226 -37.883 1.00 82.56 87 LYS A N 1
ATOM 701 C CA . LYS A 1 87 ? 22.024 1.184 -38.592 1.00 82.56 87 LYS A CA 1
ATOM 702 C C . LYS A 1 87 ? 21.727 1.169 -40.089 1.00 82.56 87 LYS A C 1
ATOM 704 O O . LYS A 1 87 ? 22.642 1.022 -40.891 1.00 82.56 87 LYS A O 1
ATOM 709 N N . LYS A 1 88 ? 20.461 1.359 -40.482 1.00 80.56 88 LYS A N 1
ATOM 710 C CA . LYS A 1 88 ? 20.086 1.442 -41.900 1.00 80.56 88 LYS A CA 1
ATOM 711 C C . LYS A 1 88 ? 20.745 2.642 -42.593 1.00 80.56 88 LYS A C 1
ATOM 713 O O . LYS A 1 88 ? 21.338 2.465 -43.644 1.00 80.56 88 LYS A O 1
ATOM 718 N N . ARG A 1 89 ? 20.723 3.824 -41.966 1.00 78.00 89 ARG A N 1
ATOM 719 C CA . ARG A 1 89 ? 21.386 5.030 -42.499 1.00 78.00 89 ARG A CA 1
ATOM 720 C C . ARG A 1 89 ? 22.901 4.864 -42.641 1.00 78.00 89 ARG A C 1
ATOM 722 O O . ARG A 1 89 ? 23.455 5.304 -43.637 1.00 78.00 89 ARG A O 1
ATOM 729 N N . GLU A 1 90 ? 23.561 4.235 -41.670 1.00 76.56 90 GLU A N 1
ATOM 730 C CA . GLU A 1 90 ? 24.998 3.929 -41.756 1.00 76.56 90 GLU A CA 1
ATOM 731 C C . GLU A 1 90 ? 25.305 2.947 -42.894 1.00 76.56 90 GLU A C 1
ATOM 733 O O . GLU A 1 90 ? 26.272 3.139 -43.623 1.00 76.56 90 GLU A O 1
ATOM 738 N N . SER A 1 91 ? 24.452 1.936 -43.086 1.00 75.06 91 SER A N 1
ATOM 739 C CA . SER A 1 91 ? 24.595 0.953 -44.170 1.00 75.06 91 SER A CA 1
ATOM 740 C C . SER A 1 91 ? 24.422 1.595 -45.553 1.00 75.06 91 SER A C 1
ATOM 742 O O . SER A 1 91 ? 25.208 1.331 -46.458 1.00 75.06 91 SER A O 1
ATOM 744 N N . ASP A 1 92 ? 23.417 2.463 -45.705 1.00 77.44 92 ASP A N 1
ATOM 745 C CA . ASP A 1 92 ? 23.129 3.160 -46.965 1.00 77.44 92 ASP A CA 1
ATOM 746 C C . ASP A 1 92 ? 24.261 4.152 -47.333 1.00 77.44 92 ASP A C 1
ATOM 748 O O . ASP A 1 92 ? 24.613 4.286 -48.506 1.00 77.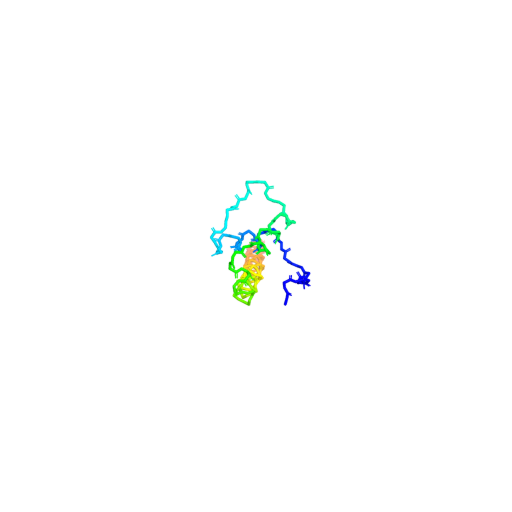44 92 ASP A O 1
ATOM 752 N N . ASN A 1 93 ? 24.888 4.795 -46.336 1.00 74.25 93 ASN A N 1
ATOM 753 C CA . ASN A 1 93 ? 26.035 5.690 -46.541 1.00 74.25 93 ASN A CA 1
ATOM 754 C C . ASN A 1 93 ? 27.333 4.952 -46.914 1.00 74.25 93 ASN A C 1
ATOM 756 O O . ASN A 1 93 ? 28.128 5.494 -47.675 1.00 74.25 93 ASN A O 1
ATOM 760 N N . LEU A 1 94 ? 27.574 3.747 -46.386 1.00 72.00 94 LEU A N 1
ATOM 761 C CA . LEU A 1 94 ? 28.784 2.968 -46.691 1.00 72.00 94 LEU A CA 1
ATOM 762 C C . LEU A 1 94 ? 28.760 2.342 -48.092 1.00 72.00 94 LEU A C 1
ATOM 764 O O . LEU A 1 94 ? 29.815 2.166 -48.686 1.00 72.00 94 LEU A O 1
ATOM 768 N N . ASN A 1 95 ? 27.574 2.041 -48.626 1.00 68.62 95 ASN A N 1
ATOM 769 C CA . ASN A 1 95 ? 27.405 1.447 -49.957 1.00 68.62 95 ASN A CA 1
ATOM 770 C C . ASN A 1 95 ? 27.315 2.478 -51.102 1.00 68.62 95 ASN A C 1
ATOM 772 O O . ASN A 1 95 ? 27.107 2.083 -52.247 1.00 68.62 95 ASN A O 1
ATOM 776 N N . SER A 1 96 ? 27.415 3.779 -50.802 1.00 63.78 96 SER A N 1
ATOM 777 C CA . SER A 1 96 ? 27.331 4.869 -51.793 1.00 63.78 96 SER A CA 1
ATOM 778 C C . SER A 1 96 ? 28.687 5.529 -52.108 1.00 63.78 96 SER A C 1
ATOM 780 O O . SER A 1 96 ? 28.710 6.505 -52.856 1.00 63.78 96 SER A O 1
ATOM 782 N N . ASN A 1 97 ? 29.788 5.011 -51.547 1.00 53.59 97 ASN A N 1
ATOM 783 C CA . ASN A 1 97 ? 31.179 5.379 -51.861 1.00 53.59 97 ASN A CA 1
ATOM 784 C C . ASN A 1 97 ? 31.845 4.283 -52.696 1.00 53.59 97 ASN A C 1
ATOM 786 O O . ASN A 1 97 ? 32.730 4.638 -53.503 1.00 53.59 97 ASN A O 1
#

Solvent-accessible surface area (backbone atoms only — not comparable to full-atom values): 5689 Å² total; per-residue (Å²): 124,92,77,76,75,85,80,76,49,61,67,42,46,49,52,45,35,53,73,72,71,45,89,79,60,97,81,63,48,63,66,55,43,50,52,49,47,71,67,32,65,60,39,73,76,37,51,65,60,53,48,50,50,45,52,48,44,52,49,50,54,53,51,52,54,50,51,53,54,51,51,54,49,52,53,51,52,52,49,53,52,52,52,51,55,50,54,51,54,54,53,58,59,66,76,72,115

Mean predicted aligned error: 9.34 Å

Sequence (97 aa):
MFQAAKGFIKEDLLFVVEEIGETLPTKATISKLKDIILKSKEYSEDPDFVASILITAVADRKKKKKKEKSEKRRRKVSKKRRENSNKKRESDNLNSN

Secondary structure (DSSP, 8-state):
--S--TT--HHHHHHHHHHTTPPPPTT--HHHHHHHHHHSHHHHH-HHHHHHHHHHHHHHHHHHHHHHHHHHHHHHHHHHHHHHHHHHHHHHHHTT-

Organism: Araneus ventricosus (NCBI:txid182803)

pLDDT: mean 82.36, std 9.99, range [45.78, 90.81]

Radius of gyration: 24.02 Å; Cα contacts (8 Å, |Δi|>4): 48; chains: 1; bounding box: 50×22×68 Å